Protein AF-A0A2N6PV60-F1 (afdb_monomer)

Radius of gyration: 25.0 Å; Cα contacts (8 Å, |Δi|>4): 94; chains: 1; bounding box: 57×14×73 Å

Nearest PDB structures (foldseek):
  3ja6-assembly1_I  TM=5.698E-01  e=2.279E+00  Escherichia coli
  3g67-assembly1_B  TM=5.741E-01  e=4.141E+00  Thermotoga maritima
  6grj-assembly1_F  TM=5.430E-01  e=8.386E+00  Aeromonas hydrophil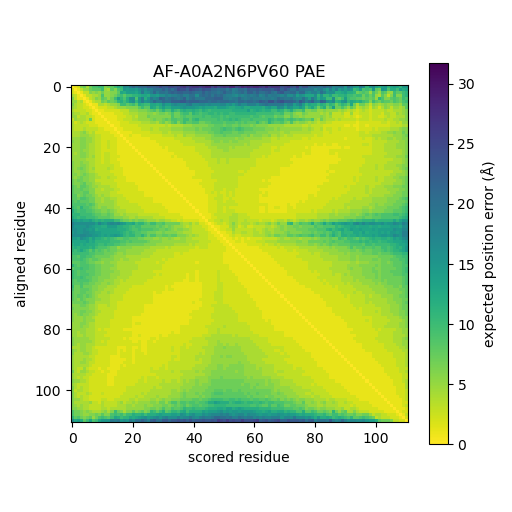a

Sequence (111 aa):
MAELGESTDPRVLVPGDAAGIDEAVTRWRRQASMAEEVSGRLVSLGVPEGWTGRAAEAFESRVTSTAARWARVREALVAAASALEGYASTLLWARAQAESAVDLWERAARL

Secondary structure (DSSP, 8-state):
-PPBTTB--HHHHS---HHHHHHHHHHHHHHHHHHHHHHHHHHHH-PPTT--SHHHHHHHHHHHHHHHHHHHHHHHHHHHHHHHHHHHHHHHHHHHHHHHHHHHHHHHTT-

Foldseek 3Di:
DDDQVRDLQLCVVQPDDLPVLVVLLVVLLVLLVVLLVQLVVLVVVQQDPPDDDDVSVVSNVVSNVSSVVSNVSSVVSNVVSVVSVVVSVVSVVSSVVSNVSNVVVVVVVVD

pLDDT: mean 93.95, std 6.74, range [61.91, 98.75]

Mean predicted aligned error: 4.82 Å

Structure (mmCIF, N/CA/C/O backbone):
data_AF-A0A2N6PV60-F1
#
_entry.id   AF-A0A2N6PV60-F1
#
loop_
_atom_site.group_PDB
_atom_site.id
_atom_site.type_symbol
_atom_site.label_atom_id
_atom_site.label_alt_id
_atom_site.label_comp_id
_atom_site.label_asym_id
_atom_site.label_entity_id
_atom_site.label_seq_id
_atom_site.pdbx_PDB_ins_code
_atom_site.Cartn_x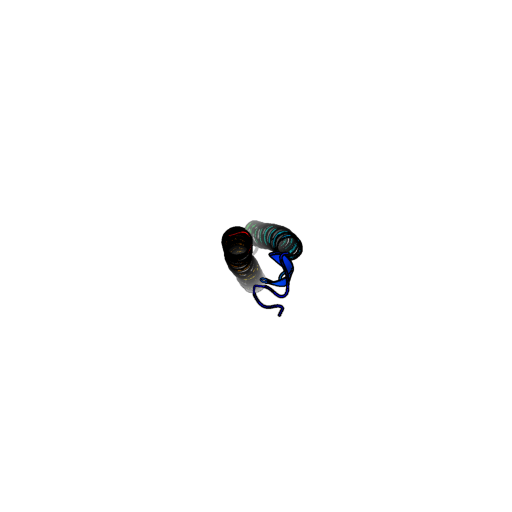
_atom_site.Cartn_y
_atom_site.Cartn_z
_atom_site.occupancy
_atom_site.B_iso_or_equiv
_atom_site.auth_seq_id
_atom_site.auth_comp_id
_atom_site.auth_asym_id
_atom_site.auth_atom_id
_atom_site.pdbx_PDB_model_num
ATOM 1 N N . MET A 1 1 ? 3.437 -2.028 -29.767 1.00 61.91 1 MET A N 1
ATOM 2 C CA . MET A 1 1 ? 4.709 -2.210 -29.043 1.00 61.91 1 MET A CA 1
ATOM 3 C C . MET A 1 1 ? 5.754 -2.253 -30.138 1.00 61.91 1 MET A C 1
ATOM 5 O O . MET A 1 1 ? 5.497 -2.966 -31.097 1.00 61.91 1 MET A O 1
ATOM 9 N N . ALA A 1 2 ? 6.759 -1.378 -30.110 1.00 72.81 2 ALA A N 1
ATOM 10 C CA . ALA A 1 2 ? 7.785 -1.388 -31.157 1.00 72.81 2 ALA A CA 1
ATOM 11 C C . ALA A 1 2 ? 8.787 -2.506 -30.866 1.00 72.81 2 ALA A C 1
ATOM 13 O O . ALA A 1 2 ? 9.043 -2.790 -29.694 1.00 72.81 2 ALA A O 1
ATOM 14 N N . GLU A 1 3 ? 9.340 -3.108 -31.911 1.00 79.62 3 GLU A N 1
ATOM 15 C CA . GLU A 1 3 ? 10.346 -4.162 -31.782 1.00 79.62 3 GLU A CA 1
ATOM 16 C C . GLU A 1 3 ? 11.775 -3.591 -31.801 1.00 79.62 3 GLU A C 1
ATOM 18 O O . GLU A 1 3 ? 12.029 -2.461 -32.240 1.00 79.62 3 GLU A O 1
ATOM 23 N N . LEU A 1 4 ? 12.739 -4.386 -31.326 1.00 72.56 4 LEU A N 1
ATOM 24 C CA . LEU A 1 4 ? 14.165 -4.065 -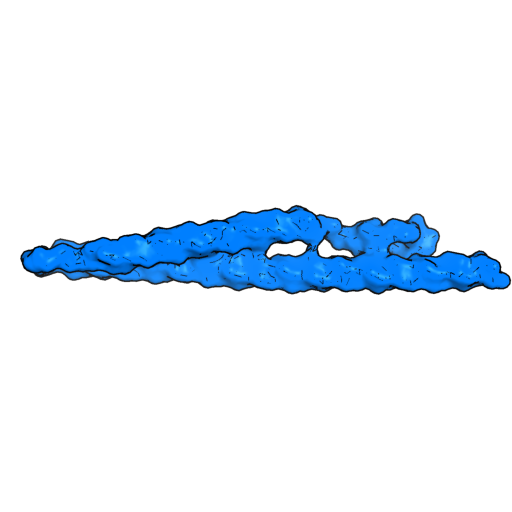31.442 1.00 72.56 4 LEU A CA 1
ATOM 25 C C . LEU A 1 4 ? 14.536 -3.848 -32.918 1.00 72.56 4 LEU A C 1
ATOM 27 O O . LEU A 1 4 ? 14.259 -4.692 -33.768 1.00 72.56 4 LEU A O 1
ATOM 31 N N . GLY A 1 5 ? 15.165 -2.709 -33.216 1.00 72.06 5 GLY A N 1
ATOM 32 C CA . GLY A 1 5 ? 15.510 -2.295 -34.581 1.00 72.06 5 GLY A CA 1
ATOM 33 C C . GLY A 1 5 ? 14.483 -1.369 -35.247 1.00 72.06 5 GLY A C 1
ATOM 34 O O . GLY A 1 5 ? 14.854 -0.643 -36.165 1.00 72.06 5 GLY A O 1
ATOM 35 N N . GLU A 1 6 ? 13.239 -1.313 -34.754 1.00 79.88 6 GLU A N 1
ATOM 36 C CA . GLU A 1 6 ? 12.248 -0.295 -35.152 1.00 79.88 6 GLU A CA 1
ATOM 37 C C . GLU A 1 6 ? 12.344 0.968 -34.284 1.00 79.88 6 GLU A C 1
ATOM 39 O O . GLU A 1 6 ? 12.026 2.070 -34.732 1.00 79.88 6 GLU A O 1
ATOM 44 N N . SER A 1 7 ? 12.792 0.815 -33.034 1.00 84.12 7 SER A N 1
ATOM 45 C CA . SER A 1 7 ? 13.049 1.917 -32.110 1.00 84.12 7 SER A CA 1
ATOM 46 C C . SER A 1 7 ? 14.307 1.672 -31.282 1.00 84.12 7 SER A C 1
ATOM 48 O O . SER A 1 7 ? 14.607 0.541 -30.900 1.00 84.12 7 SER A O 1
ATOM 50 N N . THR A 1 8 ? 15.018 2.756 -30.980 1.00 85.06 8 THR A N 1
ATOM 51 C CA . THR A 1 8 ? 16.151 2.785 -30.048 1.00 85.06 8 THR A CA 1
ATOM 52 C C . THR A 1 8 ? 15.775 3.386 -28.692 1.00 85.06 8 THR A C 1
ATOM 54 O O . THR A 1 8 ? 16.612 3.418 -27.799 1.00 85.06 8 THR A O 1
ATOM 57 N N . ASP A 1 9 ? 14.527 3.842 -28.500 1.00 87.94 9 ASP A N 1
ATOM 58 C CA . ASP A 1 9 ? 14.054 4.347 -27.206 1.00 87.94 9 ASP A CA 1
ATOM 59 C C . ASP A 1 9 ? 13.556 3.181 -26.326 1.00 87.94 9 ASP A C 1
ATOM 61 O O . ASP A 1 9 ? 12.500 2.595 -26.611 1.00 87.94 9 ASP A O 1
ATOM 65 N N . PRO A 1 10 ? 14.234 2.868 -25.202 1.00 84.62 10 PRO A N 1
ATOM 66 C CA . PRO A 1 10 ? 13.834 1.790 -24.298 1.00 84.62 10 PRO A CA 1
ATOM 67 C C . PRO A 1 10 ? 12.425 1.965 -23.718 1.00 84.62 10 PRO A C 1
ATOM 69 O O . PRO A 1 10 ? 11.795 0.990 -23.307 1.00 84.62 10 PRO A O 1
ATOM 72 N N . ARG A 1 11 ? 11.894 3.196 -23.678 1.00 87.38 11 ARG A N 1
ATOM 73 C CA . ARG A 1 11 ? 10.532 3.479 -23.194 1.00 87.38 11 ARG A CA 1
ATOM 74 C C . ARG A 1 11 ? 9.454 3.064 -24.189 1.00 87.38 11 ARG A C 1
ATOM 76 O O . ARG A 1 11 ? 8.335 2.782 -23.766 1.00 87.38 11 ARG A O 1
ATOM 83 N N . VAL A 1 12 ? 9.780 3.033 -25.480 1.00 90.12 12 VAL A N 1
ATOM 84 C CA . VAL A 1 12 ? 8.878 2.567 -26.542 1.00 90.12 12 VAL A CA 1
ATOM 85 C C . VAL A 1 12 ? 8.902 1.039 -26.621 1.00 90.12 12 VAL A C 1
ATOM 87 O O . VAL A 1 12 ? 7.849 0.422 -26.805 1.00 90.12 12 VAL A O 1
ATOM 90 N N . LEU A 1 13 ? 10.081 0.437 -26.418 1.00 90.38 13 LEU A N 1
ATOM 91 C CA . LEU A 1 13 ? 10.268 -1.017 -26.348 1.00 90.38 13 LEU A CA 1
ATOM 92 C C . LEU A 1 13 ? 9.619 -1.619 -25.093 1.00 90.38 13 LEU A C 1
ATOM 94 O O . LEU A 1 13 ? 8.999 -2.678 -25.156 1.00 90.38 13 LEU A O 1
ATOM 98 N N . VAL A 1 14 ? 9.702 -0.915 -23.959 1.00 93.94 14 VAL A N 1
ATOM 99 C CA . VAL A 1 14 ? 9.066 -1.303 -22.692 1.00 93.94 14 VAL A CA 1
ATOM 100 C C . VAL A 1 14 ? 8.138 -0.175 -22.205 1.00 93.94 14 VAL A C 1
ATOM 102 O O . VAL A 1 14 ? 8.553 0.707 -21.428 1.00 93.94 14 VAL A O 1
ATOM 105 N N . PRO A 1 15 ? 6.867 -0.180 -22.658 1.00 93.50 15 PRO A N 1
ATOM 106 C CA . PRO A 1 15 ? 5.878 0.823 -22.281 1.00 93.50 15 PRO A CA 1
ATOM 107 C C . PRO A 1 15 ? 5.524 0.786 -20.793 1.00 93.50 15 PRO A C 1
ATOM 109 O O . PRO A 1 15 ? 5.470 -0.271 -20.167 1.00 93.50 15 PRO A O 1
ATOM 112 N N . GLY A 1 16 ? 5.222 1.957 -20.235 1.00 93.50 16 GLY A N 1
ATOM 113 C CA . GLY A 1 16 ? 4.773 2.106 -18.853 1.00 93.50 16 GLY A CA 1
ATOM 114 C C . GLY A 1 16 ? 5.107 3.475 -18.270 1.00 93.50 16 GLY A C 1
ATOM 115 O O . GLY A 1 16 ? 5.922 4.218 -18.820 1.00 93.50 16 GLY A O 1
ATOM 116 N N . ASP A 1 17 ? 4.502 3.799 -17.134 1.00 95.31 17 ASP A N 1
ATOM 117 C CA . ASP A 1 17 ? 4.711 5.071 -16.443 1.00 95.31 17 ASP A CA 1
ATOM 118 C C . ASP A 1 17 ? 5.177 4.834 -15.004 1.00 95.31 17 ASP A C 1
ATOM 120 O O . ASP A 1 17 ? 4.379 4.789 -14.071 1.00 95.31 17 ASP A O 1
ATOM 124 N N . ALA A 1 18 ? 6.488 4.636 -14.833 1.00 94.75 18 ALA A N 1
ATOM 125 C CA . ALA A 1 18 ? 7.089 4.418 -13.517 1.00 94.75 18 ALA A CA 1
ATOM 126 C C . ALA A 1 18 ? 6.830 5.601 -12.567 1.00 94.75 18 ALA A C 1
ATOM 128 O O . ALA A 1 18 ? 6.524 5.381 -11.402 1.00 94.75 18 ALA A O 1
ATOM 129 N N . ALA A 1 19 ? 6.864 6.836 -13.080 1.00 94.12 19 ALA A N 1
ATOM 130 C CA . ALA A 1 19 ? 6.615 8.028 -12.276 1.00 94.12 19 ALA A CA 1
ATOM 131 C C . ALA A 1 19 ? 5.157 8.082 -11.794 1.00 94.12 19 ALA A C 1
ATOM 133 O O . ALA A 1 19 ? 4.907 8.270 -10.605 1.00 94.12 19 ALA A O 1
ATOM 134 N N . GLY A 1 20 ? 4.190 7.826 -12.681 1.00 97.38 20 GLY A N 1
ATOM 135 C CA . GLY A 1 20 ? 2.778 7.737 -12.300 1.00 97.38 20 GLY A CA 1
ATOM 136 C C . GLY A 1 20 ? 2.492 6.608 -11.301 1.00 97.38 20 GLY A C 1
ATOM 137 O O . GLY A 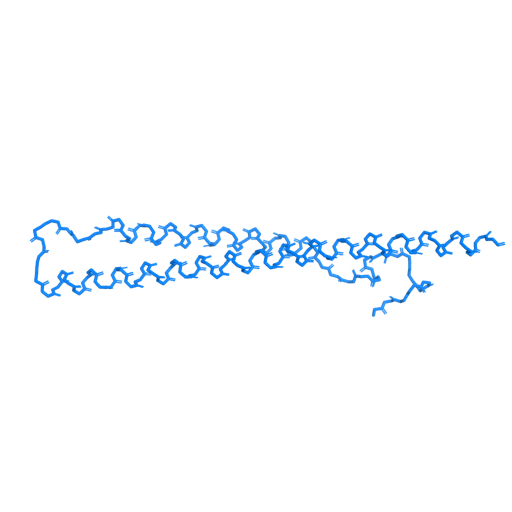1 20 ? 1.625 6.744 -10.430 1.00 97.38 20 GLY A O 1
ATOM 138 N N . ILE A 1 21 ? 3.243 5.504 -11.370 1.00 97.69 21 ILE A N 1
ATOM 139 C CA . ILE A 1 21 ? 3.171 4.429 -10.372 1.00 97.69 21 ILE A CA 1
ATOM 140 C C . ILE A 1 21 ? 3.719 4.902 -9.021 1.00 97.69 21 ILE A C 1
ATOM 142 O O . ILE A 1 21 ? 3.043 4.713 -8.009 1.00 97.69 21 ILE A O 1
ATOM 146 N N . ASP A 1 22 ? 4.873 5.568 -8.988 1.00 97.12 22 ASP A N 1
ATOM 147 C CA . ASP A 1 22 ? 5.466 6.103 -7.754 1.00 97.12 22 ASP A CA 1
ATOM 148 C C . ASP A 1 22 ? 4.559 7.149 -7.077 1.00 97.12 22 ASP A C 1
ATOM 150 O O . ASP A 1 22 ? 4.403 7.171 -5.847 1.00 97.12 22 ASP A O 1
ATOM 154 N N . GLU A 1 23 ? 3.871 7.980 -7.864 1.00 98.25 23 GLU A N 1
ATOM 155 C CA . GLU A 1 23 ? 2.845 8.898 -7.362 1.00 98.25 23 GLU A CA 1
ATOM 156 C C . GLU A 1 23 ? 1.669 8.149 -6.716 1.00 98.25 23 GLU A C 1
ATOM 158 O O . GLU A 1 23 ? 1.175 8.534 -5.645 1.00 98.25 23 GLU A O 1
ATOM 163 N N . ALA A 1 24 ? 1.213 7.057 -7.339 1.00 98.06 24 ALA A N 1
ATOM 164 C CA . ALA A 1 24 ? 0.159 6.213 -6.788 1.00 98.06 24 ALA A CA 1
ATOM 165 C C . ALA A 1 24 ? 0.598 5.527 -5.484 1.00 98.06 24 ALA A C 1
ATOM 167 O O . ALA A 1 24 ? -0.160 5.557 -4.510 1.00 98.06 24 ALA A O 1
ATOM 168 N N . VAL A 1 25 ? 1.827 5.000 -5.429 1.00 98.62 25 VAL A N 1
ATOM 169 C CA . VAL A 1 25 ? 2.439 4.421 -4.219 1.00 98.62 25 VAL A CA 1
ATOM 170 C C . VAL A 1 25 ? 2.448 5.444 -3.086 1.00 98.62 25 VAL A C 1
ATOM 172 O O . VAL A 1 25 ? 1.939 5.171 -1.996 1.00 98.62 25 VAL A O 1
ATOM 175 N N . THR A 1 26 ? 2.945 6.654 -3.352 1.00 98.44 26 THR A N 1
ATOM 176 C CA . THR A 1 26 ? 3.002 7.746 -2.368 1.00 98.44 26 THR A CA 1
ATOM 177 C C . THR A 1 26 ? 1.613 8.090 -1.832 1.00 98.44 26 THR A C 1
ATOM 179 O O . THR A 1 26 ? 1.404 8.230 -0.621 1.00 98.44 26 THR A O 1
ATOM 182 N N . ARG A 1 27 ? 0.622 8.194 -2.725 1.00 98.56 27 ARG A N 1
ATOM 183 C CA . ARG A 1 27 ? -0.767 8.472 -2.347 1.00 98.56 27 ARG A CA 1
ATOM 184 C C . ARG A 1 27 ? -1.356 7.370 -1.471 1.00 98.56 27 ARG A C 1
ATOM 186 O O . ARG A 1 27 ? -1.971 7.689 -0.454 1.00 98.56 27 ARG A O 1
ATOM 193 N N . TRP A 1 28 ? -1.176 6.107 -1.839 1.00 98.56 28 TRP A N 1
ATOM 194 C CA . TRP A 1 28 ? -1.736 4.979 -1.094 1.00 98.56 28 TRP A CA 1
ATOM 195 C C . TRP A 1 28 ? -1.076 4.796 0.268 1.00 98.56 28 TRP A C 1
ATOM 197 O O . TRP A 1 28 ? -1.784 4.561 1.245 1.00 98.56 28 TRP A O 1
ATOM 207 N N . ARG A 1 29 ? 0.241 5.014 0.380 1.00 98.62 29 ARG A N 1
ATOM 208 C CA . ARG A 1 29 ? 0.924 5.017 1.683 1.00 98.62 29 ARG A CA 1
ATOM 209 C C . ARG A 1 29 ? 0.392 6.120 2.598 1.00 98.62 29 ARG A C 1
ATOM 211 O O . ARG A 1 29 ? 0.086 5.842 3.753 1.00 98.62 29 ARG A O 1
ATOM 218 N N . ARG A 1 30 ? 0.167 7.334 2.080 1.00 98.75 30 ARG A N 1
ATOM 219 C CA . ARG A 1 30 ? -0.469 8.413 2.858 1.00 98.75 30 ARG A CA 1
ATOM 220 C C . ARG A 1 30 ? -1.876 8.032 3.327 1.00 98.75 30 ARG A C 1
ATOM 222 O O . ARG A 1 30 ? -2.217 8.248 4.486 1.00 98.75 30 ARG A O 1
ATOM 229 N N . GLN A 1 31 ? -2.695 7.466 2.443 1.00 98.69 31 GLN A N 1
ATOM 230 C CA . GLN A 1 31 ? -4.045 7.018 2.799 1.00 98.69 31 GLN A CA 1
ATOM 231 C C . GLN A 1 31 ? -4.021 5.889 3.840 1.00 98.69 31 GLN A C 1
ATOM 233 O O . GLN A 1 31 ? -4.878 5.865 4.720 1.00 98.69 31 GLN A O 1
ATOM 238 N N . ALA A 1 32 ? -3.032 4.993 3.784 1.00 98.75 32 ALA A N 1
ATOM 239 C CA . ALA A 1 32 ? -2.841 3.964 4.798 1.00 98.75 32 ALA A CA 1
ATOM 240 C C . ALA A 1 32 ? -2.529 4.579 6.170 1.00 98.75 32 ALA A C 1
ATOM 242 O O . ALA A 1 32 ? -3.178 4.215 7.147 1.00 98.75 32 ALA A O 1
ATOM 243 N N . SER A 1 33 ? -1.619 5.558 6.241 1.00 98.69 33 SER A N 1
ATOM 244 C CA . SER A 1 33 ? -1.321 6.276 7.489 1.00 98.69 33 SER A CA 1
ATOM 245 C C . SER A 1 33 ? -2.551 6.987 8.059 1.00 98.69 33 SER A C 1
ATOM 247 O O . SER A 1 33 ? -2.799 6.920 9.258 1.00 98.69 33 SER A O 1
ATOM 249 N N . MET A 1 34 ? -3.377 7.606 7.209 1.00 98.75 34 MET A N 1
ATOM 250 C CA . MET A 1 34 ? -4.643 8.201 7.656 1.00 98.75 34 MET A CA 1
ATOM 251 C C . MET A 1 34 ? -5.611 7.148 8.211 1.00 98.75 34 MET A C 1
ATOM 253 O O . MET A 1 34 ? -6.250 7.370 9.236 1.00 98.75 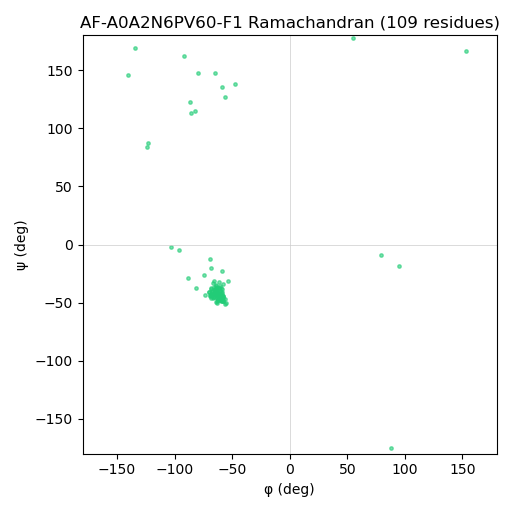34 MET A O 1
ATOM 257 N N . ALA A 1 35 ? -5.731 5.994 7.550 1.00 98.62 35 ALA A N 1
ATOM 258 C CA . ALA A 1 35 ? -6.579 4.901 8.021 1.00 98.62 35 ALA A CA 1
ATOM 259 C C . ALA A 1 35 ? -6.094 4.339 9.370 1.00 98.62 35 ALA A C 1
ATOM 261 O O . ALA A 1 35 ? -6.909 4.030 10.241 1.00 98.62 35 ALA A O 1
ATOM 262 N N . GLU A 1 36 ? -4.778 4.256 9.566 1.00 98.50 36 GLU A N 1
ATOM 263 C CA . GLU A 1 36 ? -4.160 3.888 10.840 1.00 98.50 36 GLU A CA 1
ATOM 264 C C . GLU A 1 36 ? -4.489 4.892 11.947 1.00 98.50 36 GLU A C 1
ATOM 266 O O . GLU A 1 36 ? -4.941 4.491 13.019 1.00 98.50 36 GLU A O 1
ATOM 271 N N . GLU A 1 37 ? -4.348 6.191 11.670 1.00 98.50 37 GLU A N 1
ATOM 272 C CA . GLU A 1 37 ? -4.678 7.255 12.620 1.00 98.50 37 GLU A CA 1
ATOM 273 C C . GLU A 1 37 ? -6.153 7.197 13.033 1.00 98.50 37 GLU A C 1
ATOM 275 O O . GLU A 1 37 ? -6.470 7.230 14.223 1.00 98.50 37 GLU A O 1
ATOM 280 N N . VAL A 1 38 ? -7.070 7.051 12.071 1.00 98.19 38 VAL A N 1
ATOM 281 C CA . VAL A 1 38 ? -8.507 6.931 12.359 1.00 98.19 38 VAL A CA 1
ATOM 282 C C . VAL A 1 38 ? -8.791 5.700 13.220 1.00 98.19 38 VAL A C 1
ATOM 284 O O . VAL A 1 38 ? -9.527 5.801 14.203 1.00 98.19 38 VAL A O 1
ATOM 287 N N . SER A 1 39 ? -8.190 4.552 12.896 1.00 97.81 39 SER A N 1
ATOM 288 C CA . SER A 1 39 ? -8.314 3.338 13.706 1.00 97.81 39 SER A CA 1
ATOM 289 C C . SER A 1 39 ? -7.816 3.563 15.137 1.00 97.81 39 SER A C 1
ATOM 291 O O . SER A 1 39 ? -8.526 3.241 16.089 1.00 97.81 39 SER A O 1
ATOM 293 N N . GLY A 1 40 ? -6.627 4.150 15.304 1.00 96.69 40 GLY A N 1
ATOM 294 C CA . GLY A 1 40 ? -6.037 4.433 16.614 1.00 96.69 40 GLY A CA 1
ATOM 295 C C . GLY A 1 40 ? -6.881 5.399 17.444 1.00 96.69 40 GLY A C 1
ATOM 296 O O . GLY A 1 40 ? -7.131 5.150 18.623 1.00 96.69 40 GLY A O 1
ATOM 297 N N . ARG A 1 41 ? -7.407 6.457 16.819 1.00 96.94 41 ARG A N 1
ATOM 298 C CA . ARG A 1 41 ? -8.302 7.417 17.478 1.00 96.94 41 ARG A CA 1
ATOM 299 C C . ARG A 1 41 ? -9.598 6.766 17.945 1.00 96.94 41 ARG A C 1
ATOM 301 O O . ARG A 1 41 ? -10.035 7.040 19.058 1.00 96.94 41 ARG A O 1
ATOM 308 N N . LEU A 1 42 ? -10.189 5.885 17.139 1.00 95.44 42 LEU A N 1
ATOM 309 C CA . LEU A 1 42 ? -11.382 5.135 17.538 1.00 95.44 42 LEU A CA 1
ATOM 310 C C . LEU A 1 42 ? -11.094 4.239 18.746 1.00 95.44 42 LEU A C 1
ATOM 312 O O . LEU A 1 42 ? -11.844 4.286 19.713 1.00 95.44 42 LEU A O 1
ATOM 316 N N . VAL A 1 43 ? -9.986 3.494 18.731 1.00 92.31 43 VAL A N 1
ATOM 317 C CA . VAL A 1 43 ? -9.566 2.678 19.884 1.00 92.31 43 VAL A CA 1
ATOM 318 C C . VAL A 1 43 ? -9.357 3.545 21.129 1.00 92.31 43 VAL A C 1
ATOM 320 O O . VAL A 1 43 ? -9.798 3.168 22.210 1.00 92.31 43 VAL A O 1
ATOM 323 N N . SER A 1 44 ? -8.755 4.730 20.980 1.00 93.69 44 SER A N 1
ATOM 324 C CA . SER A 1 44 ? -8.490 5.632 22.107 1.00 93.69 44 SER A CA 1
ATOM 325 C C . SER A 1 44 ? -9.734 6.256 22.738 1.00 93.69 44 SER A C 1
ATOM 327 O O . SER A 1 44 ? -9.647 6.711 23.873 1.00 93.69 44 SER A O 1
ATOM 329 N N . LEU A 1 45 ? -10.876 6.294 22.034 1.00 91.44 45 LEU A N 1
ATOM 330 C CA . LEU A 1 45 ? -12.109 6.828 22.617 1.00 91.44 45 LEU A CA 1
ATOM 331 C C . LEU A 1 45 ? -12.519 6.017 23.849 1.00 91.44 45 LEU A C 1
ATOM 333 O O . LEU A 1 45 ? -12.936 6.616 24.837 1.00 91.44 45 LEU A O 1
ATOM 337 N N . GLY A 1 46 ? -12.366 4.686 23.790 1.00 84.06 46 GLY A N 1
ATOM 338 C CA . GLY A 1 46 ? -12.751 3.769 24.863 1.00 84.06 46 GLY A CA 1
ATOM 339 C C . GLY A 1 46 ? -14.215 3.916 25.296 1.00 84.06 46 GLY A C 1
ATOM 340 O O . GLY A 1 46 ? -14.958 4.756 24.793 1.00 84.06 46 GLY A O 1
ATOM 341 N N . VAL A 1 47 ? -14.661 3.094 26.241 1.00 89.88 47 VAL A N 1
ATOM 342 C CA . VAL A 1 47 ? -15.912 3.373 26.961 1.00 89.88 47 VAL A CA 1
ATOM 343 C C . VAL A 1 47 ? -15.569 4.290 28.140 1.00 89.88 47 VAL A C 1
ATOM 345 O O . VAL A 1 47 ? -14.731 3.902 28.955 1.00 89.88 47 VAL A O 1
ATOM 348 N N . PRO A 1 48 ? -16.173 5.490 28.251 1.00 90.12 48 PRO A N 1
ATOM 349 C CA . PRO A 1 48 ? -16.037 6.344 29.424 1.00 90.12 48 PRO A CA 1
ATOM 350 C C . PRO A 1 48 ? -16.246 5.604 30.748 1.00 90.12 48 PRO A C 1
ATOM 352 O O . PRO A 1 48 ? -17.182 4.816 30.896 1.00 90.12 48 PRO A O 1
ATOM 355 N N . GLU A 1 49 ? -15.406 5.909 31.733 1.00 89.88 49 GLU A N 1
ATOM 356 C CA . GLU A 1 49 ? -15.515 5.330 33.069 1.00 89.88 49 GLU A CA 1
ATOM 357 C C . GLU A 1 49 ? -16.887 5.637 33.695 1.00 89.88 49 GLU A C 1
ATOM 359 O O . GLU A 1 49 ? -17.413 6.746 33.591 1.00 89.88 49 GLU A O 1
ATOM 364 N N . GLY A 1 50 ? -17.500 4.626 34.314 1.00 93.06 50 GLY A N 1
ATOM 365 C CA . GLY A 1 50 ? -18.832 4.735 34.914 1.00 93.06 50 GLY A CA 1
ATOM 366 C C . GLY A 1 50 ? -20.001 4.644 33.925 1.00 93.06 50 GLY A C 1
ATOM 367 O O . GLY A 1 50 ? -21.143 4.492 34.365 1.00 93.06 50 GLY A O 1
ATOM 368 N N . TRP A 1 51 ? -19.762 4.660 32.608 1.00 96.19 51 TRP A N 1
ATOM 369 C CA . TRP A 1 51 ? -20.818 4.397 31.631 1.00 96.19 51 TRP A CA 1
ATOM 370 C C . TRP A 1 51 ? -21.020 2.891 31.444 1.00 96.19 51 TRP A C 1
ATOM 372 O O . TRP A 1 51 ? -20.139 2.180 30.971 1.00 96.19 51 TRP A O 1
ATOM 382 N N . THR A 1 52 ? -22.196 2.395 31.829 1.00 95.88 52 THR A N 1
ATOM 383 C CA . THR A 1 52 ? -22.501 0.957 31.847 1.00 95.88 52 THR A CA 1
ATOM 384 C C . THR A 1 52 ? -23.866 0.643 31.231 1.00 95.88 52 THR A C 1
ATOM 386 O O . THR A 1 52 ? -24.676 1.530 30.943 1.00 95.88 52 THR A O 1
ATOM 389 N N . GLY A 1 53 ? -24.119 -0.650 31.012 1.00 97.44 53 GLY A N 1
ATOM 390 C CA . GLY A 1 53 ? -25.358 -1.174 30.445 1.00 97.44 53 GLY A CA 1
ATOM 391 C C . GLY A 1 53 ? -25.358 -1.235 28.916 1.00 97.44 53 GLY A C 1
ATOM 392 O O . GLY A 1 53 ? -24.377 -0.913 28.249 1.00 97.44 53 GLY A O 1
ATOM 393 N N . ARG A 1 54 ? -26.507 -1.620 28.344 1.00 97.81 54 ARG A N 1
ATOM 394 C CA . ARG A 1 54 ? -26.648 -1.962 26.913 1.00 97.81 54 ARG A CA 1
ATOM 395 C C . ARG A 1 54 ? -26.159 -0.888 25.936 1.00 97.81 54 ARG A C 1
ATOM 397 O O . ARG A 1 54 ? -25.719 -1.214 24.840 1.00 97.81 54 ARG A O 1
ATOM 404 N N . ALA A 1 55 ? -26.264 0.390 26.301 1.00 95.81 55 ALA A N 1
ATOM 405 C CA . ALA A 1 55 ? -25.787 1.481 25.454 1.00 95.81 55 ALA A CA 1
ATOM 406 C C . ALA A 1 55 ? -24.251 1.527 25.382 1.00 95.81 55 ALA A C 1
ATOM 408 O O . ALA A 1 55 ? -23.709 1.716 24.294 1.00 95.81 55 ALA A O 1
ATOM 409 N N . ALA A 1 56 ? -23.570 1.306 26.511 1.00 96.44 56 ALA A N 1
ATOM 410 C CA . ALA A 1 56 ? -22.113 1.255 26.586 1.00 96.44 56 ALA A CA 1
ATOM 411 C C . ALA A 1 56 ? -21.561 0.048 25.808 1.00 96.44 56 ALA A C 1
ATOM 413 O O . ALA A 1 56 ? -20.676 0.208 24.973 1.00 96.44 56 ALA A O 1
ATOM 414 N N . GLU A 1 57 ? -22.167 -1.132 25.979 1.00 96.00 57 GLU A N 1
ATOM 415 C CA . GLU A 1 57 ? -21.815 -2.356 25.237 1.00 96.00 57 GLU A CA 1
ATOM 416 C C . GLU A 1 57 ? -21.990 -2.180 23.717 1.00 96.00 57 GLU A C 1
ATOM 418 O O . GLU A 1 57 ? -21.127 -2.548 22.914 1.00 96.00 57 GLU A O 1
ATOM 423 N N . ALA A 1 58 ? -23.109 -1.580 23.293 1.00 96.81 58 ALA A N 1
ATOM 424 C CA . ALA A 1 58 ? -23.365 -1.312 21.881 1.00 96.81 58 ALA A CA 1
ATOM 425 C C . ALA A 1 58 ? -22.362 -0.304 21.301 1.00 96.81 58 ALA A C 1
ATOM 427 O O . ALA A 1 58 ? -21.914 -0.468 20.163 1.00 96.81 58 ALA A O 1
ATOM 428 N N . PHE A 1 59 ? -21.998 0.723 22.069 1.00 95.38 59 PHE A N 1
ATOM 429 C CA . PHE A 1 59 ? -20.976 1.686 21.678 1.00 95.38 59 PHE A CA 1
ATOM 430 C C . PHE A 1 59 ? -19.607 1.015 21.518 1.00 95.38 59 PHE A C 1
ATOM 432 O O . PHE A 1 59 ? -18.995 1.148 20.458 1.00 95.38 59 PHE A O 1
ATOM 439 N N . GLU A 1 60 ? -19.169 0.234 22.506 1.00 95.38 60 GLU A N 1
ATOM 440 C CA . GLU A 1 60 ? -17.901 -0.501 22.471 1.00 95.38 60 GLU A CA 1
ATOM 441 C C . GLU A 1 60 ? -17.813 -1.414 21.243 1.00 95.38 60 GLU A C 1
ATOM 443 O O . GLU A 1 60 ? -16.834 -1.3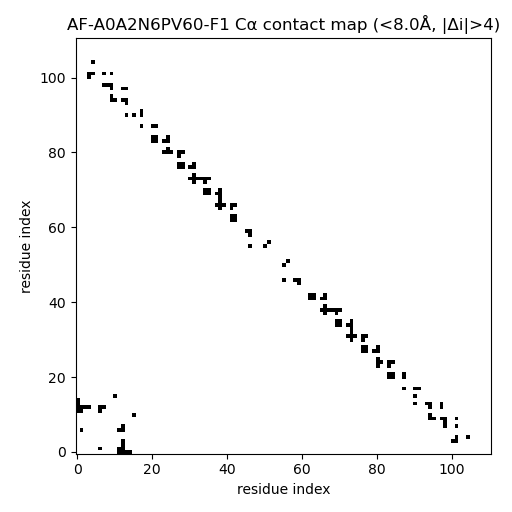79 20.490 1.00 95.38 60 GLU A O 1
ATOM 448 N N . SER A 1 61 ? -18.879 -2.177 20.981 1.00 95.69 61 SER A N 1
ATOM 449 C CA . SER A 1 61 ? -18.983 -3.052 19.813 1.00 95.69 61 SER A CA 1
ATOM 450 C C . SER A 1 61 ? -18.848 -2.272 18.498 1.00 95.69 61 SER A C 1
ATOM 452 O O . SER A 1 61 ? -18.120 -2.674 17.580 1.00 95.69 61 SER A O 1
ATOM 454 N N . ARG A 1 62 ? -19.517 -1.118 18.389 1.00 96.06 62 ARG A N 1
ATOM 455 C CA . ARG A 1 62 ? -19.475 -0.272 17.187 1.00 96.06 62 ARG A CA 1
ATOM 456 C C . ARG A 1 62 ? -18.112 0.373 16.982 1.00 96.06 62 ARG A C 1
ATOM 458 O O . ARG A 1 62 ? -17.615 0.354 15.856 1.00 96.06 62 ARG A O 1
ATOM 465 N N . VAL A 1 63 ? -17.496 0.903 18.033 1.00 95.81 63 VAL A N 1
ATOM 466 C CA . VAL A 1 63 ? -16.164 1.513 17.957 1.00 95.81 63 VAL A CA 1
ATOM 467 C C . VAL A 1 63 ? -15.121 0.468 17.580 1.00 95.81 63 VAL A C 1
ATOM 469 O O . VAL A 1 63 ? -14.401 0.662 16.601 1.00 95.81 63 VAL A O 1
ATOM 472 N N . THR A 1 64 ? -15.113 -0.680 18.259 1.00 95.69 64 THR A N 1
ATOM 473 C CA . THR A 1 64 ? -14.171 -1.776 17.994 1.00 95.69 64 THR A CA 1
ATOM 474 C C . THR A 1 64 ? -14.301 -2.302 16.565 1.00 95.69 64 THR A C 1
ATOM 476 O O . THR A 1 64 ? -13.311 -2.422 15.841 1.00 95.69 64 THR A O 1
ATOM 479 N N . SER A 1 65 ? -15.529 -2.563 16.106 1.00 97.25 65 SER A N 1
ATOM 480 C CA . SER A 1 65 ? -15.760 -3.050 14.738 1.00 97.25 65 SER A CA 1
ATOM 481 C C . SER A 1 65 ? -15.411 -2.013 13.663 1.00 97.25 65 SER A C 1
ATOM 483 O O . SER A 1 65 ? -14.930 -2.382 12.587 1.00 97.25 65 SER A O 1
ATOM 485 N N . THR A 1 66 ? -15.608 -0.722 13.942 1.00 97.31 66 THR A N 1
ATOM 486 C CA . THR A 1 66 ? -15.256 0.365 13.016 1.00 97.31 66 THR A CA 1
ATOM 487 C C . THR A 1 66 ? -13.744 0.569 12.951 1.00 97.31 66 THR A C 1
ATOM 489 O O . THR A 1 66 ? -13.204 0.671 11.850 1.00 97.31 66 THR A O 1
ATOM 492 N N . ALA A 1 67 ? -13.048 0.548 14.092 1.00 97.62 67 ALA A N 1
ATOM 493 C CA . ALA A 1 67 ? -11.587 0.592 14.150 1.00 97.62 67 ALA A CA 1
ATOM 494 C C . ALA A 1 67 ? -10.971 -0.574 13.362 1.00 97.62 67 ALA A C 1
ATOM 496 O O . ALA A 1 67 ? -10.159 -0.360 12.465 1.00 97.62 67 ALA A O 1
ATOM 497 N N . ALA A 1 68 ? -11.459 -1.800 13.583 1.00 97.88 68 ALA A N 1
ATOM 498 C CA . ALA A 1 68 ? -11.008 -2.976 12.841 1.00 97.88 68 ALA A CA 1
ATOM 499 C C . ALA A 1 68 ? -11.206 -2.840 11.319 1.00 97.88 68 ALA A C 1
ATOM 501 O O . ALA A 1 68 ? -10.394 -3.331 10.536 1.00 97.88 68 ALA A O 1
ATOM 502 N N . ARG A 1 69 ? -12.269 -2.164 10.866 1.00 98.56 69 ARG A N 1
ATOM 503 C CA . ARG A 1 69 ? -12.479 -1.906 9.434 1.00 98.56 69 ARG A CA 1
ATOM 504 C C . ARG A 1 69 ? -11.439 -0.932 8.875 1.00 98.56 69 ARG A C 1
ATOM 506 O O . ARG A 1 69 ? -10.918 -1.190 7.794 1.00 98.56 69 ARG A O 1
ATOM 513 N N . TRP A 1 70 ? -11.110 0.135 9.599 1.00 98.56 70 TRP A N 1
ATOM 514 C CA . TRP A 1 70 ? -10.053 1.070 9.201 1.00 98.56 70 TRP A CA 1
ATOM 515 C C . TRP A 1 70 ? -8.665 0.421 9.199 1.00 98.56 70 TRP A C 1
ATOM 517 O O . TRP A 1 70 ? -7.900 0.634 8.260 1.00 98.56 70 TRP A O 1
ATOM 527 N N . ALA A 1 71 ? -8.377 -0.458 10.162 1.00 98.44 71 ALA A N 1
ATOM 528 C CA . ALA A 1 71 ? -7.148 -1.250 10.169 1.00 98.44 71 ALA A CA 1
ATOM 529 C C . ALA A 1 71 ? -7.005 -2.124 8.906 1.00 98.44 71 ALA A C 1
ATOM 531 O O . ALA A 1 71 ? -5.942 -2.136 8.286 1.00 98.44 71 ALA A O 1
ATOM 532 N N . ARG A 1 72 ? -8.089 -2.772 8.451 1.00 98.69 72 ARG A N 1
ATOM 533 C CA . ARG A 1 72 ? -8.088 -3.536 7.186 1.00 98.69 72 ARG A CA 1
ATOM 534 C C . ARG A 1 72 ? -7.897 -2.652 5.954 1.00 98.69 72 ARG A C 1
ATOM 536 O O . ARG A 1 72 ? -7.244 -3.066 5.003 1.00 98.69 72 ARG A O 1
ATOM 543 N N . VAL A 1 73 ? -8.458 -1.440 5.952 1.00 98.62 73 VAL A N 1
ATOM 544 C CA . VAL A 1 73 ? -8.236 -0.470 4.864 1.00 98.62 73 VAL A CA 1
ATOM 545 C C . VAL A 1 73 ? -6.755 -0.101 4.776 1.00 98.62 73 VAL A C 1
ATOM 547 O O . VAL A 1 73 ? -6.190 -0.131 3.685 1.00 98.62 73 VAL A O 1
ATOM 550 N N . ARG A 1 74 ? -6.109 0.182 5.914 1.00 98.62 74 ARG A N 1
ATOM 551 C CA . ARG A 1 74 ? -4.660 0.413 5.980 1.00 98.62 74 ARG A CA 1
ATOM 552 C C . ARG A 1 74 ? -3.885 -0.768 5.396 1.00 98.62 74 ARG A C 1
ATOM 554 O O . ARG A 1 74 ? -3.038 -0.559 4.536 1.00 98.62 74 ARG A O 1
ATOM 561 N N . GLU A 1 75 ? -4.185 -1.991 5.826 1.00 98.69 75 GLU A N 1
ATOM 562 C CA . GLU A 1 75 ? -3.512 -3.205 5.339 1.00 98.69 75 GLU A CA 1
ATOM 563 C C . GLU A 1 75 ? -3.641 -3.373 3.824 1.00 98.69 75 GLU A C 1
ATOM 565 O O . GLU A 1 75 ? -2.640 -3.595 3.143 1.00 98.69 75 GLU A O 1
ATOM 570 N N . ALA A 1 76 ? -4.849 -3.196 3.286 1.00 98.75 76 ALA A N 1
ATOM 571 C CA . ALA A 1 76 ? -5.095 -3.286 1.852 1.00 98.75 76 ALA A CA 1
ATOM 572 C C . ALA A 1 76 ? -4.311 -2.223 1.064 1.00 98.75 76 ALA A C 1
ATOM 574 O O . ALA A 1 76 ? -3.712 -2.535 0.036 1.00 98.75 76 ALA A O 1
ATOM 575 N N . LEU A 1 77 ? -4.273 -0.980 1.555 1.00 98.75 77 LEU A N 1
ATOM 576 C CA . LEU A 1 77 ? -3.536 0.113 0.915 1.00 98.75 77 LEU A CA 1
ATOM 577 C C . LEU A 1 77 ? -2.018 -0.103 0.958 1.00 98.75 77 LEU A C 1
ATOM 579 O O . LEU A 1 77 ? -1.346 0.156 -0.038 1.00 98.75 77 LEU A O 1
ATOM 583 N N . VAL A 1 78 ? -1.478 -0.606 2.074 1.00 98.75 78 VAL A N 1
ATOM 584 C CA . VAL A 1 78 ? -0.052 -0.961 2.186 1.00 98.75 78 VAL A CA 1
ATOM 585 C C . VAL A 1 78 ? 0.297 -2.078 1.209 1.00 98.75 78 VAL A C 1
ATOM 587 O O . VAL A 1 78 ? 1.256 -1.939 0.453 1.00 98.75 78 VAL A O 1
ATOM 590 N N . ALA A 1 79 ? -0.494 -3.153 1.177 1.00 98.75 79 ALA A N 1
ATOM 591 C CA . ALA A 1 79 ? -0.259 -4.275 0.274 1.00 98.75 79 ALA A CA 1
ATOM 592 C C . ALA A 1 79 ? -0.294 -3.839 -1.199 1.00 98.75 79 ALA A C 1
ATOM 594 O O . ALA A 1 79 ? 0.590 -4.194 -1.978 1.00 98.75 79 ALA A O 1
ATOM 595 N N . ALA A 1 80 ? -1.279 -3.017 -1.5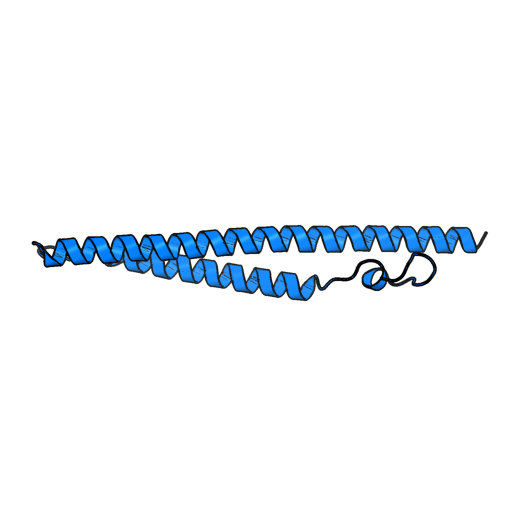72 1.00 98.31 80 ALA A N 1
ATOM 596 C CA . ALA A 1 80 ? -1.400 -2.493 -2.925 1.00 98.31 80 ALA A CA 1
ATOM 597 C C . ALA A 1 80 ? -0.217 -1.577 -3.295 1.00 98.31 80 ALA A C 1
ATOM 599 O O . ALA A 1 80 ? 0.326 -1.690 -4.394 1.00 98.31 80 ALA A O 1
ATOM 600 N N . ALA A 1 81 ? 0.227 -0.711 -2.376 1.00 98.56 81 ALA A N 1
ATOM 601 C CA . ALA A 1 81 ? 1.382 0.156 -2.597 1.00 98.56 81 ALA A CA 1
ATOM 602 C C . ALA A 1 81 ? 2.671 -0.654 -2.798 1.00 98.56 81 ALA A C 1
ATOM 604 O O . ALA A 1 81 ? 3.426 -0.379 -3.724 1.00 98.56 81 ALA A O 1
ATOM 605 N N . SER A 1 82 ? 2.898 -1.693 -1.992 1.00 98.44 82 SER A N 1
ATOM 606 C CA . SER A 1 82 ? 4.060 -2.576 -2.149 1.00 98.44 82 SER A CA 1
ATOM 607 C C . SER A 1 82 ? 4.045 -3.355 -3.466 1.00 98.44 82 SER A C 1
ATOM 609 O O . SER A 1 82 ? 5.091 -3.522 -4.088 1.00 98.44 82 SER A O 1
ATOM 611 N N . ALA A 1 83 ? 2.874 -3.801 -3.930 1.00 98.44 83 ALA A N 1
ATOM 612 C CA . ALA A 1 83 ? 2.759 -4.460 -5.230 1.00 98.44 83 ALA A CA 1
ATOM 613 C C . ALA A 1 83 ? 3.115 -3.510 -6.387 1.00 98.44 83 ALA A C 1
ATOM 615 O O . ALA A 1 83 ? 3.842 -3.896 -7.304 1.00 98.44 83 ALA A O 1
ATOM 616 N N . LEU A 1 84 ? 2.646 -2.259 -6.326 1.00 97.88 84 LEU A N 1
ATOM 617 C CA . LEU A 1 84 ? 2.988 -1.233 -7.312 1.00 97.88 84 LEU A CA 1
ATOM 618 C C . LEU A 1 84 ? 4.479 -0.882 -7.306 1.00 97.88 84 LEU A C 1
ATOM 620 O O . LEU A 1 84 ? 5.072 -0.762 -8.372 1.00 97.88 84 LEU A O 1
ATOM 624 N N . GLU A 1 85 ? 5.093 -0.778 -6.131 1.00 97.69 85 GLU A N 1
ATOM 625 C CA . GLU A 1 85 ? 6.531 -0.532 -5.977 1.00 97.69 85 GLU A CA 1
ATOM 626 C C . GLU A 1 85 ? 7.370 -1.664 -6.604 1.00 97.69 85 GLU A C 1
ATOM 628 O O . GLU A 1 85 ? 8.327 -1.415 -7.345 1.00 97.69 85 GLU A O 1
ATOM 633 N N . GLY A 1 86 ? 6.960 -2.923 -6.406 1.00 97.69 86 GLY A N 1
ATOM 634 C CA . GLY A 1 86 ? 7.578 -4.075 -7.071 1.00 97.69 86 GLY A CA 1
ATOM 635 C C . GLY A 1 86 ? 7.418 -4.045 -8.595 1.00 97.69 86 GLY A C 1
ATOM 636 O O . GLY A 1 86 ? 8.365 -4.334 -9.333 1.00 97.69 86 GLY A O 1
ATOM 637 N N . TYR A 1 87 ? 6.245 -3.640 -9.084 1.00 97.12 87 TYR A N 1
ATOM 638 C CA . TYR A 1 87 ? 6.007 -3.481 -10.517 1.00 97.12 87 TYR A CA 1
ATOM 639 C C . TYR A 1 87 ? 6.851 -2.347 -11.123 1.00 97.12 87 TYR A C 1
ATOM 641 O O . TYR A 1 87 ? 7.496 -2.564 -12.147 1.00 97.12 87 TYR A O 1
ATOM 649 N N . ALA A 1 88 ? 6.921 -1.175 -10.481 1.00 96.88 88 ALA A N 1
ATOM 650 C CA . ALA A 1 88 ? 7.757 -0.054 -10.921 1.00 96.88 88 ALA A CA 1
ATOM 651 C C . ALA A 1 88 ? 9.239 -0.450 -11.003 1.00 96.88 88 ALA A C 1
ATOM 653 O O . ALA A 1 88 ? 9.897 -0.202 -12.014 1.00 96.88 88 ALA A O 1
ATOM 654 N N . SER A 1 89 ? 9.734 -1.160 -9.984 1.00 97.00 89 SER A N 1
ATOM 655 C CA . SER A 1 89 ? 11.099 -1.702 -9.960 1.00 97.00 89 SER A CA 1
ATOM 656 C C . SER A 1 89 ? 11.361 -2.636 -11.147 1.00 97.00 89 SER A C 1
ATOM 658 O O . SER A 1 89 ? 12.388 -2.534 -11.819 1.00 97.00 89 SER A O 1
ATOM 660 N N . THR A 1 90 ? 10.401 -3.514 -11.448 1.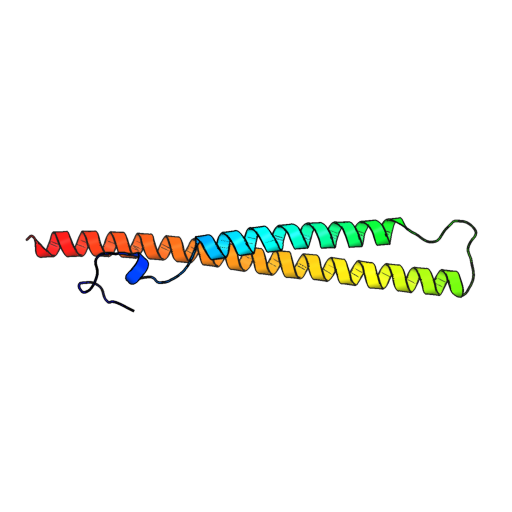00 97.88 90 THR A N 1
ATOM 661 C CA . THR A 1 90 ? 10.488 -4.459 -12.572 1.00 97.88 90 THR A CA 1
ATOM 662 C C . THR A 1 90 ? 10.449 -3.741 -13.923 1.00 97.88 90 THR A C 1
ATOM 664 O O . THR A 1 90 ? 11.212 -4.081 -14.826 1.00 97.88 90 THR A O 1
ATOM 667 N N . LEU A 1 91 ? 9.603 -2.717 -14.061 1.00 97.31 91 LEU A N 1
ATOM 668 C CA . LEU A 1 91 ? 9.512 -1.890 -15.264 1.00 97.31 91 LEU A CA 1
ATOM 669 C C . LEU A 1 91 ? 10.837 -1.169 -15.552 1.00 97.31 91 LEU A C 1
ATOM 671 O O . LEU A 1 91 ? 11.299 -1.154 -16.693 1.00 97.31 91 LEU A O 1
ATOM 675 N N . LEU A 1 92 ? 11.461 -0.587 -14.526 1.00 96.50 92 LEU A N 1
ATOM 676 C CA . LEU A 1 92 ? 12.760 0.075 -14.661 1.00 96.50 92 LEU A CA 1
ATOM 677 C C . LEU A 1 92 ? 13.870 -0.919 -15.014 1.00 96.50 92 LEU A C 1
ATOM 679 O O . LEU A 1 92 ? 14.675 -0.641 -15.902 1.00 96.50 92 LEU A O 1
ATOM 683 N N . TRP A 1 93 ? 13.875 -2.098 -14.386 1.00 97.62 93 TRP A N 1
ATOM 684 C CA . TRP A 1 93 ? 14.808 -3.167 -14.739 1.00 97.62 93 TRP A CA 1
ATOM 685 C C . TRP A 1 93 ? 14.666 -3.584 -16.210 1.00 97.62 93 TRP A C 1
ATOM 687 O O . TRP A 1 93 ? 15.662 -3.636 -16.931 1.00 97.62 93 TRP A O 1
ATOM 697 N N . ALA A 1 94 ? 13.438 -3.811 -16.683 1.00 96.25 94 ALA A N 1
ATOM 698 C CA . ALA A 1 94 ? 13.178 -4.200 -18.067 1.00 96.25 94 ALA A CA 1
ATOM 699 C C . ALA A 1 94 ? 13.639 -3.126 -19.068 1.00 96.25 94 ALA A C 1
ATOM 701 O O . ALA A 1 94 ? 14.197 -3.453 -20.114 1.00 96.25 94 ALA A O 1
ATOM 702 N N . ARG A 1 95 ? 13.484 -1.839 -18.731 1.00 95.44 95 ARG A N 1
ATOM 703 C CA . ARG A 1 95 ? 14.002 -0.731 -19.549 1.00 95.44 95 ARG A CA 1
ATOM 704 C C . ARG A 1 95 ? 15.523 -0.718 -19.642 1.00 95.44 95 ARG A C 1
ATOM 706 O O . ARG A 1 95 ? 16.041 -0.529 -20.735 1.00 95.44 95 ARG A O 1
ATOM 713 N N . ALA A 1 96 ? 16.228 -0.982 -18.544 1.00 96.44 96 ALA A N 1
ATOM 714 C CA . ALA A 1 96 ? 17.687 -1.094 -18.567 1.00 96.44 96 ALA A CA 1
ATOM 715 C C . ALA A 1 96 ? 18.165 -2.279 -19.434 1.00 96.44 96 ALA A C 1
ATOM 717 O O . ALA A 1 96 ? 19.188 -2.192 -20.116 1.00 96.44 96 ALA A O 1
ATOM 718 N N . GLN A 1 97 ? 17.410 -3.386 -19.453 1.00 96.88 97 GLN A N 1
ATOM 719 C CA . GLN A 1 97 ? 17.685 -4.501 -20.366 1.00 96.88 97 GLN A CA 1
ATOM 720 C C . GLN A 1 97 ? 17.462 -4.107 -21.832 1.00 96.88 97 GLN A C 1
ATOM 722 O O . GLN A 1 97 ? 18.287 -4.435 -22.682 1.00 96.88 97 GLN A O 1
ATOM 727 N N . ALA A 1 98 ? 16.382 -3.379 -22.129 1.00 94.50 98 ALA A N 1
ATOM 728 C CA . ALA A 1 98 ? 16.107 -2.891 -23.478 1.00 94.50 98 ALA A CA 1
ATOM 729 C C . ALA A 1 98 ? 17.187 -1.912 -23.971 1.00 94.50 98 ALA A C 1
ATOM 731 O O . ALA A 1 98 ? 17.637 -2.037 -25.105 1.00 94.50 98 ALA A O 1
ATOM 732 N N . GLU A 1 99 ? 17.663 -1.008 -23.113 1.00 94.56 99 GLU A N 1
ATOM 733 C CA . GLU A 1 99 ? 18.798 -0.118 -23.402 1.00 94.56 99 GLU A CA 1
ATOM 734 C C . GLU A 1 99 ? 20.064 -0.914 -23.752 1.00 94.56 99 GLU A C 1
ATOM 736 O O . GLU A 1 99 ? 20.660 -0.714 -24.807 1.00 94.56 99 GLU A O 1
ATOM 741 N N . SER A 1 100 ? 20.399 -1.921 -22.940 1.00 95.31 100 SER A N 1
ATOM 742 C CA . SER A 1 100 ? 21.549 -2.799 -23.200 1.00 95.31 100 SER A CA 1
ATOM 743 C C . SER A 1 100 ? 21.426 -3.563 -24.529 1.00 95.31 100 SER A C 1
ATOM 745 O O . SER A 1 100 ? 22.423 -3.802 -25.215 1.00 95.31 100 SER A O 1
ATOM 747 N N . ALA A 1 101 ? 20.207 -3.970 -24.897 1.00 93.38 101 ALA A N 1
ATOM 748 C CA . ALA A 1 101 ? 19.933 -4.661 -26.153 1.00 93.38 101 ALA A CA 1
ATOM 749 C C . ALA A 1 101 ? 20.073 -3.727 -27.367 1.00 93.38 101 ALA A C 1
ATOM 751 O O . ALA A 1 101 ? 20.664 -4.131 -28.370 1.00 93.38 101 ALA A O 1
ATOM 752 N N . VAL A 1 102 ? 19.595 -2.483 -27.260 1.00 93.19 102 VAL A N 1
ATOM 753 C CA . VAL A 1 102 ? 19.789 -1.439 -28.280 1.00 93.19 102 VAL A CA 1
ATOM 754 C C . VAL A 1 102 ? 21.281 -1.177 -28.494 1.00 93.19 102 VAL A C 1
ATOM 756 O O . VAL A 1 102 ? 21.755 -1.258 -29.627 1.00 93.19 102 VAL A O 1
ATOM 759 N N . ASP A 1 103 ? 22.050 -0.993 -27.420 1.00 93.00 103 ASP A N 1
ATOM 760 C CA . ASP A 1 103 ? 23.500 -0.772 -27.496 1.00 93.00 103 ASP A CA 1
ATOM 761 C C . ASP A 1 103 ? 24.245 -1.931 -28.175 1.00 93.00 103 ASP A C 1
ATOM 763 O O . ASP A 1 103 ? 25.239 -1.739 -28.885 1.00 93.00 103 ASP A O 1
ATOM 767 N N . LEU A 1 104 ? 23.818 -3.173 -27.930 1.00 93.12 104 LEU A N 1
ATOM 768 C CA . LEU A 1 104 ? 24.397 -4.344 -28.585 1.00 93.12 104 LEU A CA 1
ATOM 769 C C . LEU A 1 104 ? 24.044 -4.379 -30.076 1.00 93.12 104 LEU A C 1
ATOM 771 O O . LEU A 1 104 ? 24.928 -4.620 -30.901 1.00 93.12 104 LEU A O 1
ATOM 775 N N . TRP A 1 105 ? 22.783 -4.108 -30.413 1.00 89.69 105 TRP A N 1
ATOM 776 C CA . TRP A 1 105 ? 22.296 -4.078 -31.789 1.00 89.69 105 TRP A CA 1
ATOM 777 C C . TRP A 1 105 ? 23.024 -3.026 -32.628 1.00 89.69 105 TRP A C 1
ATOM 779 O O . TRP A 1 105 ? 23.545 -3.330 -33.700 1.00 89.69 105 TRP A O 1
ATOM 789 N N . GLU A 1 106 ? 23.153 -1.803 -32.113 1.00 90.12 106 GLU A N 1
ATOM 790 C CA . GLU A 1 106 ? 23.845 -0.716 -32.808 1.00 90.12 106 GLU A CA 1
ATOM 791 C C . GLU A 1 106 ? 25.344 -0.969 -32.986 1.00 90.12 106 GLU A C 1
ATOM 793 O O . GLU A 1 106 ? 25.947 -0.487 -33.947 1.00 90.12 106 GLU A O 1
ATOM 798 N N . ARG A 1 107 ? 25.984 -1.683 -32.053 1.00 91.81 107 ARG A N 1
ATOM 799 C CA . ARG A 1 107 ? 27.383 -2.099 -32.215 1.00 91.81 107 ARG A CA 1
ATOM 800 C C . ARG A 1 107 ? 27.521 -3.152 -33.305 1.00 91.81 107 ARG A C 1
ATOM 802 O O . ARG A 1 107 ? 28.427 -3.036 -34.120 1.00 91.81 107 ARG A O 1
ATOM 809 N N . ALA A 1 108 ? 26.626 -4.138 -33.335 1.00 90.50 108 ALA A N 1
ATOM 810 C CA . ALA A 1 108 ? 26.629 -5.177 -34.359 1.00 90.50 108 ALA A CA 1
ATOM 811 C C . ALA A 1 108 ? 26.350 -4.611 -35.760 1.00 90.50 108 ALA A C 1
ATOM 813 O O . ALA A 1 108 ? 27.015 -5.004 -36.707 1.00 90.50 108 ALA A O 1
ATOM 814 N N . ALA A 1 109 ? 25.435 -3.646 -35.889 1.00 87.00 109 ALA A N 1
ATOM 815 C CA . ALA A 1 109 ? 25.106 -3.005 -37.167 1.00 87.00 109 ALA A CA 1
ATOM 816 C C . ALA A 1 109 ? 26.224 -2.104 -37.734 1.00 87.00 109 ALA A C 1
ATOM 818 O O . ALA A 1 109 ? 26.142 -1.672 -38.882 1.00 87.00 109 ALA A O 1
ATOM 819 N N . ARG A 1 110 ? 27.244 -1.781 -36.928 1.00 82.81 110 ARG A N 1
ATOM 820 C CA . ARG A 1 110 ? 28.417 -0.983 -37.327 1.00 82.81 110 ARG A CA 1
ATOM 821 C C . ARG A 1 110 ? 29.632 -1.832 -37.727 1.00 82.81 110 ARG A C 1
ATOM 823 O O . ARG A 1 110 ? 30.641 -1.249 -38.123 1.00 82.81 110 ARG A O 1
ATOM 830 N N . LEU A 1 111 ? 29.549 -3.156 -37.580 1.00 72.25 111 LEU A N 1
ATOM 831 C CA . LEU A 1 111 ? 30.553 -4.129 -38.029 1.00 72.25 111 LEU A CA 1
ATOM 832 C C . LEU A 1 111 ? 30.256 -4.580 -39.462 1.00 72.25 111 LEU A C 1
ATOM 834 O O . LEU A 1 111 ? 31.242 -4.792 -40.200 1.00 72.25 111 LEU A O 1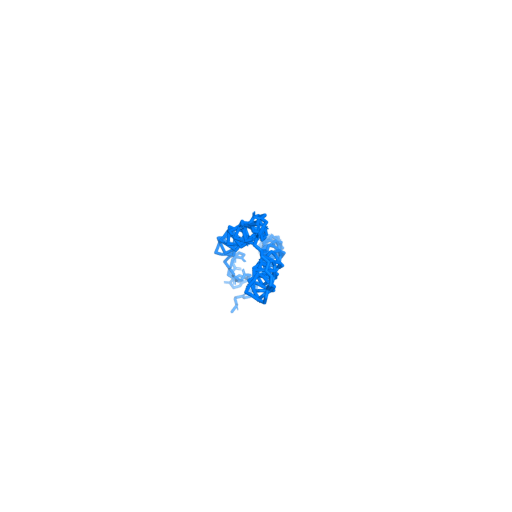
#

Solvent-accessible surface area (backbone atoms only — not comparable to full-atom values): 5921 Å² total; per-residue (Å²): 126,52,51,89,87,79,50,81,51,28,60,54,59,47,72,81,56,53,66,62,41,52,53,49,28,54,52,28,46,51,52,17,53,51,26,42,50,54,17,51,52,42,60,69,62,59,76,57,87,91,61,69,59,74,67,39,55,52,46,48,53,51,39,54,56,50,19,54,50,26,44,49,52,18,51,54,28,43,54,52,22,54,53,44,52,54,48,35,54,49,53,52,52,51,27,54,51,42,43,54,49,41,57,50,50,57,54,60,77,73,109